Protein AF-A0A9D0KWW0-F1 (afdb_monomer)

Radius of gyration: 15.54 Å; Cα contacts (8 Å, |Δi|>4): 165; chains: 1; bounding box: 34×28×44 Å

Structure (mmCIF, N/CA/C/O backbone):
data_AF-A0A9D0KWW0-F1
#
_entry.id   AF-A0A9D0KWW0-F1
#
loop_
_atom_site.group_PDB
_atom_site.id
_atom_site.type_symbol
_atom_site.label_atom_id
_atom_site.label_alt_id
_atom_site.label_comp_id
_atom_site.label_asym_id
_atom_site.label_entity_id
_atom_site.label_seq_id
_atom_site.pdbx_PDB_ins_code
_atom_site.Cartn_x
_atom_site.Cartn_y
_atom_site.Cartn_z
_atom_site.occupancy
_atom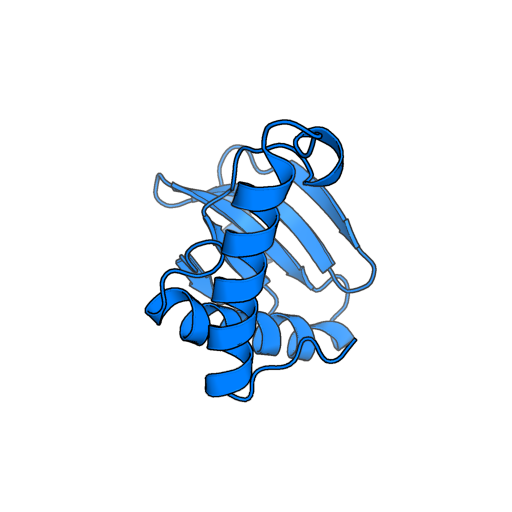_site.B_iso_or_equiv
_atom_site.auth_seq_id
_atom_site.auth_comp_id
_atom_site.auth_asym_id
_atom_site.auth_atom_id
_atom_site.pdbx_PDB_model_num
ATOM 1 N N . MET A 1 1 ? -7.932 -2.192 -17.407 1.00 94.06 1 MET A N 1
ATOM 2 C CA . MET A 1 1 ? -8.896 -1.347 -16.676 1.00 94.06 1 MET A CA 1
ATOM 3 C C . MET A 1 1 ? -8.152 -0.226 -15.988 1.00 94.06 1 MET A C 1
ATOM 5 O O . MET A 1 1 ? -7.162 -0.495 -15.306 1.00 94.06 1 MET A O 1
ATOM 9 N N . ARG A 1 2 ? -8.614 1.005 -16.148 1.00 97.12 2 ARG A N 1
ATOM 10 C CA . ARG A 1 2 ? -8.057 2.197 -15.498 1.00 97.12 2 ARG A CA 1
ATOM 11 C C . ARG A 1 2 ? -8.900 2.604 -14.298 1.00 97.12 2 ARG A C 1
ATOM 13 O O . ARG A 1 2 ? -10.068 2.233 -14.205 1.00 97.12 2 ARG A O 1
ATOM 20 N N . PHE A 1 3 ? -8.318 3.359 -13.371 1.00 97.56 3 PHE A N 1
ATOM 21 C CA . PHE A 1 3 ? -9.020 3.772 -12.154 1.00 97.56 3 PHE A CA 1
ATOM 22 C C . PHE A 1 3 ? -10.301 4.560 -12.458 1.00 97.56 3 PHE A C 1
ATOM 24 O O . PHE A 1 3 ? -11.343 4.296 -11.860 1.00 97.56 3 PHE A O 1
ATOM 31 N N . ASP A 1 4 ? -10.244 5.469 -13.433 1.00 96.56 4 ASP A N 1
ATOM 32 C CA . ASP A 1 4 ? -11.395 6.288 -13.824 1.00 96.56 4 ASP A CA 1
ATOM 33 C C . ASP A 1 4 ? -12.570 5.452 -14.360 1.00 96.56 4 ASP A C 1
ATOM 35 O O . ASP A 1 4 ? -13.719 5.832 -14.168 1.00 96.56 4 ASP A O 1
ATOM 39 N N . GLU A 1 5 ? -12.319 4.271 -14.936 1.00 97.00 5 GLU A N 1
ATOM 40 C CA . GLU A 1 5 ? -13.370 3.382 -15.461 1.00 97.00 5 GLU A CA 1
ATOM 41 C C . GLU A 1 5 ? -14.179 2.684 -14.356 1.00 97.00 5 GLU A C 1
ATOM 43 O O . GLU A 1 5 ? -15.296 2.217 -14.592 1.00 97.00 5 GLU A O 1
ATOM 48 N N . ILE A 1 6 ? -13.615 2.569 -13.151 1.00 96.62 6 ILE A N 1
ATOM 49 C CA . ILE A 1 6 ? -14.276 1.921 -12.009 1.00 96.62 6 ILE A CA 1
ATOM 50 C C . ILE A 1 6 ? -14.708 2.912 -10.933 1.00 96.62 6 ILE A C 1
ATOM 52 O O . ILE A 1 6 ? -15.449 2.532 -10.029 1.00 96.62 6 ILE A O 1
ATOM 56 N N . LYS A 1 7 ? -14.257 4.165 -11.018 1.00 96.00 7 LYS A N 1
ATOM 57 C CA . LYS A 1 7 ? -14.399 5.173 -9.968 1.00 96.00 7 LYS A CA 1
ATOM 58 C C . LYS A 1 7 ? -15.847 5.378 -9.527 1.00 96.00 7 LYS A C 1
ATOM 60 O O . LYS A 1 7 ? -16.110 5.408 -8.329 1.00 96.00 7 LYS A O 1
ATOM 65 N N . ASP A 1 8 ? -16.778 5.423 -10.476 1.00 96.56 8 ASP A N 1
ATOM 66 C CA . ASP A 1 8 ? -18.210 5.625 -10.208 1.00 96.56 8 ASP A CA 1
ATOM 67 C C . ASP A 1 8 ? -18.870 4.431 -9.500 1.00 96.56 8 ASP A C 1
ATOM 69 O O . ASP A 1 8 ? -19.948 4.552 -8.920 1.00 96.56 8 ASP A O 1
ATOM 73 N N . LYS A 1 9 ? -18.219 3.263 -9.513 1.00 97.44 9 LYS A N 1
ATOM 74 C CA . LYS A 1 9 ? -18.669 2.057 -8.806 1.00 97.44 9 LYS A CA 1
ATOM 75 C C . LYS A 1 9 ? -18.148 1.994 -7.368 1.00 97.44 9 LYS A C 1
ATOM 77 O O . LYS A 1 9 ? -18.558 1.106 -6.619 1.00 97.44 9 LYS A O 1
ATOM 82 N N . ILE A 1 10 ? -17.243 2.895 -6.980 1.00 98.19 10 ILE A N 1
ATOM 83 C CA . ILE A 1 10 ? -16.660 2.944 -5.639 1.00 98.19 10 ILE A CA 1
ATOM 84 C C . ILE A 1 10 ? -17.488 3.900 -4.777 1.00 98.19 10 ILE A C 1
ATOM 86 O O . ILE A 1 10 ? -17.532 5.106 -5.019 1.00 98.19 10 ILE A O 1
ATOM 90 N N . LYS A 1 11 ? -18.131 3.368 -3.737 1.00 98.38 11 LYS A N 1
ATOM 91 C CA . LYS A 1 11 ? -18.909 4.173 -2.787 1.00 98.38 11 LYS A CA 1
ATOM 92 C C . LYS A 1 11 ? -17.986 4.882 -1.801 1.00 98.38 11 LYS A C 1
ATOM 94 O O . LYS A 1 11 ? -16.919 4.370 -1.466 1.00 98.38 11 LYS A O 1
ATOM 99 N N . ASP A 1 12 ? -18.416 6.049 -1.327 1.00 97.50 12 ASP A N 1
ATOM 100 C CA . ASP A 1 12 ? -17.712 6.850 -0.314 1.00 97.50 12 ASP A CA 1
ATOM 101 C C . ASP A 1 12 ? -16.244 7.140 -0.652 1.00 97.50 12 ASP A C 1
ATOM 103 O O . ASP A 1 12 ? -15.387 7.218 0.233 1.00 97.50 12 ASP A O 1
ATOM 107 N N . LEU A 1 13 ? -15.951 7.309 -1.945 1.00 98.06 13 LEU A N 1
ATOM 108 C CA . LEU A 1 13 ? -14.598 7.534 -2.424 1.00 98.06 13 LEU A CA 1
ATOM 109 C C . LEU A 1 13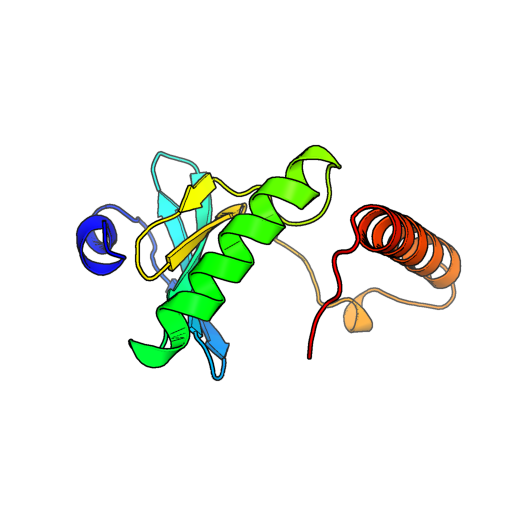 ? -14.035 8.854 -1.878 1.00 98.06 13 LEU A C 1
ATOM 111 O O . LEU A 1 13 ? -14.517 9.942 -2.197 1.00 98.06 13 LEU A O 1
ATOM 115 N N . LYS A 1 14 ? -12.966 8.766 -1.089 1.00 98.06 14 LYS A N 1
ATOM 116 C CA . LYS A 1 14 ? -12.297 9.914 -0.469 1.00 98.06 14 LYS A CA 1
ATOM 117 C C . LYS A 1 14 ? -10.806 9.851 -0.711 1.00 98.06 14 LYS A C 1
ATOM 119 O O . LYS A 1 14 ? -10.184 8.812 -0.531 1.00 98.06 14 LYS A O 1
ATOM 124 N N . LEU A 1 15 ? -10.213 10.979 -1.079 1.00 97.75 15 LEU A N 1
ATOM 125 C CA . LEU A 1 15 ? -8.763 11.095 -1.143 1.00 97.75 15 LEU A CA 1
ATOM 126 C C . LEU A 1 15 ? -8.201 11.178 0.280 1.00 97.75 15 LEU A C 1
ATOM 128 O O . LEU A 1 15 ? -8.532 12.105 1.013 1.00 97.75 15 LEU A O 1
ATOM 132 N N . ILE A 1 16 ? -7.347 10.227 0.652 1.00 96.75 16 ILE A N 1
ATOM 133 C CA . ILE A 1 16 ? -6.776 10.113 2.004 1.00 96.75 16 ILE A CA 1
ATOM 134 C C . ILE A 1 16 ? -5.260 10.332 2.037 1.00 96.75 16 ILE A C 1
ATOM 136 O O . ILE A 1 16 ? -4.692 10.527 3.105 1.00 96.75 16 ILE A O 1
ATOM 140 N N . GLY A 1 17 ? -4.593 10.331 0.880 1.00 95.00 17 GLY A N 1
ATOM 141 C CA . GLY A 1 17 ? -3.158 10.579 0.799 1.00 95.00 17 GLY A CA 1
ATOM 142 C C . GLY A 1 17 ? -2.722 11.080 -0.572 1.00 95.00 17 GLY A C 1
ATOM 143 O O . GLY A 1 17 ? -3.255 10.670 -1.603 1.00 95.00 17 GLY A O 1
ATOM 144 N N . LYS A 1 18 ? -1.723 11.962 -0.592 1.00 95.38 18 LYS A N 1
ATOM 145 C CA . LYS A 1 18 ? -1.048 12.428 -1.808 1.00 95.38 18 LYS A CA 1
ATOM 146 C C . LYS A 1 18 ? 0.454 12.232 -1.625 1.00 95.38 18 LYS A C 1
ATOM 148 O O . LYS A 1 18 ? 1.023 12.760 -0.678 1.00 95.38 18 LYS A O 1
ATOM 153 N N . GLY A 1 19 ? 1.076 11.477 -2.519 1.00 89.19 19 GLY A N 1
ATOM 154 C CA . GLY A 1 19 ? 2.526 11.340 -2.614 1.00 89.19 19 GLY A CA 1
ATOM 155 C C . GLY A 1 19 ? 3.033 11.790 -3.981 1.00 89.19 19 GLY A C 1
ATOM 156 O O . GLY A 1 19 ? 2.249 12.113 -4.871 1.00 89.19 19 GLY A O 1
ATOM 157 N N . TRP A 1 20 ? 4.355 11.765 -4.158 1.00 89.69 20 TRP A N 1
ATOM 158 C CA . TRP A 1 20 ? 5.008 12.122 -5.425 1.00 89.69 20 TRP A CA 1
ATOM 159 C C . TRP A 1 20 ? 4.529 11.248 -6.597 1.00 89.69 20 TRP A C 1
ATOM 161 O O . TRP A 1 20 ? 4.068 11.755 -7.616 1.00 89.69 20 TRP A O 1
ATOM 171 N N . ARG A 1 21 ? 4.567 9.920 -6.410 1.00 92.12 21 ARG A N 1
ATOM 172 C CA . ARG A 1 21 ? 4.273 8.919 -7.455 1.00 92.12 21 ARG A CA 1
ATOM 173 C C . ARG A 1 21 ? 2.796 8.524 -7.557 1.00 92.12 21 ARG A C 1
ATOM 175 O O . ARG A 1 21 ? 2.424 7.767 -8.448 1.00 92.12 21 ARG A O 1
ATOM 182 N N . GLY A 1 2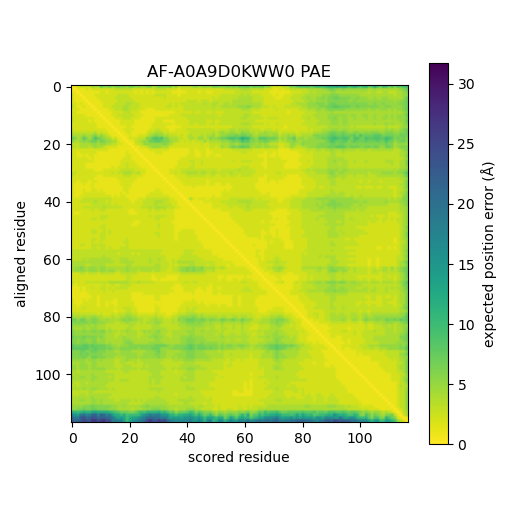2 ? 1.953 8.971 -6.627 1.00 95.31 22 GLY A N 1
ATOM 183 C CA . GLY A 1 22 ? 0.566 8.525 -6.606 1.00 95.31 22 GLY A CA 1
ATOM 184 C C . GLY A 1 22 ? -0.326 9.188 -5.571 1.00 95.31 22 GLY A C 1
ATOM 185 O O . GLY A 1 22 ? 0.129 9.817 -4.615 1.00 95.31 22 GLY A O 1
ATOM 186 N N . ARG A 1 23 ? -1.628 9.016 -5.774 1.00 97.88 23 ARG A N 1
ATOM 187 C CA . ARG A 1 23 ? -2.709 9.433 -4.879 1.00 97.88 23 ARG A CA 1
ATOM 188 C C . ARG A 1 23 ? -3.350 8.191 -4.274 1.00 97.88 23 ARG A C 1
ATOM 190 O O . ARG A 1 23 ? -3.522 7.196 -4.971 1.00 97.88 23 ARG A O 1
ATOM 197 N N . VAL A 1 24 ? -3.692 8.246 -2.992 1.00 97.88 24 VAL A N 1
ATOM 198 C CA . VAL A 1 24 ? -4.367 7.152 -2.289 1.00 97.88 24 VAL A CA 1
ATOM 199 C C . VAL A 1 24 ? -5.785 7.580 -1.959 1.00 97.88 24 VAL A C 1
ATOM 201 O O . VAL A 1 24 ? -5.990 8.557 -1.234 1.00 97.88 24 VAL A O 1
ATOM 204 N N . TYR A 1 25 ? -6.755 6.840 -2.477 1.00 98.19 25 TYR A N 1
ATOM 205 C CA . TYR A 1 25 ? -8.167 6.993 -2.157 1.00 98.19 25 TYR A CA 1
ATOM 206 C C . TYR A 1 25 ? -8.620 5.851 -1.249 1.00 98.19 25 TYR A C 1
ATOM 208 O O . TYR A 1 25 ? -8.102 4.748 -1.358 1.00 98.19 25 TYR A O 1
ATOM 216 N N . ARG A 1 26 ? -9.593 6.092 -0.375 1.00 98.12 26 ARG A N 1
ATOM 217 C CA . ARG A 1 26 ? -10.350 5.055 0.335 1.00 98.12 26 ARG A CA 1
ATOM 218 C C . ARG A 1 26 ? -11.752 4.998 -0.245 1.00 98.12 26 ARG A C 1
ATOM 220 O O . ARG A 1 26 ? -12.293 6.049 -0.579 1.00 98.12 26 ARG A O 1
ATOM 227 N N . GLY A 1 27 ? -12.339 3.815 -0.331 1.00 98.31 27 GLY A N 1
ATOM 228 C CA . GLY A 1 27 ? -13.746 3.663 -0.678 1.00 98.31 27 GLY A CA 1
ATOM 229 C C . GLY A 1 27 ? -14.204 2.215 -0.604 1.00 98.31 27 GLY A C 1
ATOM 230 O O . GLY A 1 27 ? -13.395 1.303 -0.431 1.00 98.31 27 GLY A O 1
ATOM 231 N N . ILE A 1 28 ? -15.510 2.012 -0.753 1.00 98.50 28 ILE A N 1
ATOM 232 C CA . ILE A 1 28 ? -16.132 0.691 -0.718 1.00 98.50 28 ILE A CA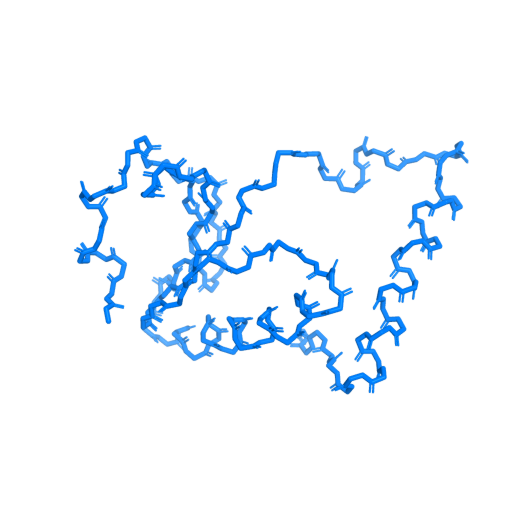 1
ATOM 233 C C . ILE A 1 28 ? -16.365 0.210 -2.147 1.00 98.50 28 ILE A C 1
ATOM 235 O O . ILE A 1 28 ? -17.124 0.820 -2.902 1.00 98.50 28 ILE A O 1
ATOM 239 N N . TYR A 1 29 ? -15.756 -0.914 -2.508 1.00 98.25 29 TYR A N 1
ATOM 240 C CA . TYR A 1 29 ? -15.906 -1.544 -3.819 1.00 98.25 29 TYR A CA 1
ATOM 241 C C . TYR A 1 29 ? -16.195 -3.033 -3.638 1.00 98.25 29 T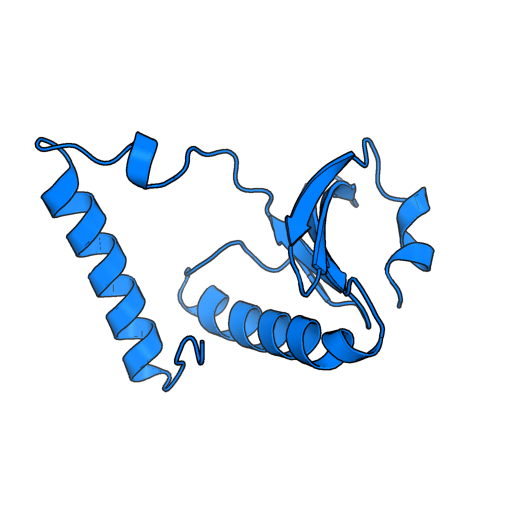YR A C 1
ATOM 243 O O . TYR A 1 29 ? -15.543 -3.700 -2.838 1.00 98.25 29 TYR A O 1
ATOM 251 N N . GLU A 1 30 ? -17.231 -3.535 -4.318 1.00 96.81 30 GLU A N 1
ATOM 252 C CA . GLU A 1 30 ? -17.716 -4.921 -4.172 1.00 96.81 30 GLU A CA 1
ATOM 253 C C . GLU A 1 30 ? -17.936 -5.343 -2.701 1.00 96.81 30 GLU A C 1
ATOM 255 O O . GLU A 1 30 ? -17.678 -6.475 -2.298 1.00 96.81 30 GLU A O 1
ATOM 260 N N . GLY A 1 31 ? -18.403 -4.400 -1.872 1.00 97.12 31 GLY A N 1
ATOM 261 C CA . GLY A 1 31 ? -18.678 -4.625 -0.450 1.00 97.12 31 GLY A CA 1
ATOM 262 C C . GLY A 1 31 ? -17.445 -4.637 0.461 1.00 97.12 31 GLY A C 1
ATOM 263 O O . GLY A 1 31 ? -17.589 -4.926 1.646 1.00 97.12 31 GLY A O 1
ATOM 264 N N . LYS A 1 32 ? -16.249 -4.315 -0.050 1.00 97.81 32 LYS A N 1
ATOM 265 C CA . LYS A 1 32 ? -15.003 -4.258 0.730 1.00 97.81 32 LYS A CA 1
ATOM 266 C C . LYS A 1 32 ? -14.487 -2.831 0.873 1.00 97.81 32 LYS A C 1
ATOM 268 O O . LYS A 1 32 ? -14.506 -2.079 -0.095 1.00 97.81 32 LYS A O 1
ATOM 273 N N . ASP A 1 33 ? -14.002 -2.487 2.065 1.00 97.81 33 ASP A N 1
ATOM 274 C CA . ASP A 1 33 ? -13.322 -1.216 2.338 1.00 97.81 33 ASP A CA 1
ATOM 275 C C . ASP A 1 33 ? -11.857 -1.302 1.889 1.00 97.81 33 ASP A C 1
ATOM 277 O O . ASP A 1 33 ? -11.065 -2.082 2.428 1.00 97.81 33 ASP A O 1
ATOM 281 N N . LEU A 1 34 ? -11.515 -0.539 0.853 1.00 98.44 34 LEU A N 1
ATOM 282 C CA . LEU A 1 34 ? -10.246 -0.643 0.139 1.00 98.44 34 LEU A CA 1
ATOM 283 C C . LEU A 1 34 ? -9.525 0.702 0.070 1.00 98.44 34 LEU A C 1
ATOM 285 O O . LEU A 1 34 ? -10.138 1.769 -0.014 1.00 98.44 34 LEU A O 1
ATOM 289 N N . ALA A 1 35 ? -8.198 0.628 0.024 1.00 98.06 35 ALA A N 1
ATOM 290 C CA . ALA A 1 35 ? -7.320 1.705 -0.397 1.00 98.06 35 ALA A CA 1
ATOM 291 C C . ALA A 1 35 ? -6.936 1.518 -1.872 1.00 98.06 35 ALA A C 1
ATOM 293 O O . ALA A 1 35 ? -6.428 0.468 -2.259 1.00 98.06 35 ALA A O 1
ATOM 294 N N . PHE A 1 36 ? -7.129 2.555 -2.682 1.00 98.31 36 PHE A N 1
ATOM 295 C CA . PHE A 1 36 ? -6.774 2.618 -4.096 1.00 98.31 36 PHE A CA 1
ATOM 296 C C . PHE A 1 36 ? -5.577 3.539 -4.264 1.00 98.31 36 PHE A C 1
ATOM 298 O O . PHE A 1 36 ? -5.702 4.756 -4.114 1.00 98.31 36 PHE A O 1
ATOM 305 N N . LYS A 1 37 ? -4.417 2.973 -4.582 1.00 97.81 37 LYS A N 1
ATOM 306 C CA . LYS A 1 37 ? -3.218 3.743 -4.905 1.00 97.81 37 LYS A CA 1
ATOM 307 C C . LYS A 1 37 ? -3.122 3.893 -6.415 1.00 97.81 37 LYS A C 1
ATOM 309 O O . LYS A 1 37 ? -2.903 2.912 -7.118 1.00 97.81 37 LYS A O 1
ATOM 314 N N . VAL A 1 38 ? -3.298 5.120 -6.883 1.00 98.19 38 VAL A N 1
ATOM 315 C CA . VAL A 1 38 ? -3.410 5.494 -8.296 1.00 98.19 38 VAL A CA 1
ATOM 316 C C . VAL A 1 38 ? -2.189 6.315 -8.690 1.00 98.19 38 VAL A C 1
ATOM 318 O O . VAL A 1 38 ? -1.776 7.196 -7.930 1.00 98.19 38 VAL A O 1
ATOM 321 N N . ALA A 1 39 ? -1.613 6.054 -9.860 1.00 98.06 39 ALA A N 1
ATOM 322 C CA . ALA A 1 39 ? -0.511 6.835 -10.407 1.00 98.06 39 ALA A CA 1
ATOM 323 C C . ALA A 1 39 ? -0.910 8.316 -10.518 1.00 98.06 39 ALA A C 1
ATOM 325 O O . ALA A 1 39 ? -2.012 8.654 -10.952 1.00 98.06 39 ALA A O 1
ATOM 326 N N . SER A 1 40 ? -0.028 9.219 -10.088 1.00 96.00 40 SER A N 1
ATOM 327 C CA . SER A 1 40 ? -0.281 10.666 -10.169 1.00 96.00 40 SER A CA 1
ATOM 328 C C . SER A 1 40 ? -0.113 11.211 -11.589 1.00 96.00 40 SER A C 1
ATOM 330 O O . SER A 1 40 ? -0.728 12.227 -11.911 1.00 96.00 40 SER A O 1
ATOM 332 N N . ASP A 1 41 ? 0.692 10.523 -12.402 1.00 96.31 41 ASP A N 1
ATOM 333 C CA . ASP A 1 41 ? 1.058 10.839 -13.781 1.00 96.31 41 ASP A CA 1
ATOM 334 C C . ASP A 1 41 ? 1.357 9.529 -14.548 1.00 96.31 41 ASP A C 1
ATOM 336 O O . ASP A 1 41 ? 1.808 8.561 -13.915 1.00 96.31 41 ASP A O 1
ATOM 340 N N . PRO A 1 42 ? 1.145 9.460 -15.880 1.00 96.44 42 PRO A N 1
ATOM 341 C CA . PRO A 1 42 ? 1.445 8.272 -16.681 1.00 96.44 42 PRO A CA 1
ATOM 342 C C . PRO A 1 42 ? 2.861 7.713 -16.503 1.00 96.44 42 PRO A C 1
ATOM 344 O O . PRO A 1 42 ? 3.038 6.494 -16.528 1.00 96.44 42 PRO A O 1
ATOM 347 N N . GLN A 1 43 ? 3.864 8.561 -16.253 1.00 97.12 43 GLN A N 1
ATOM 348 C CA . GLN A 1 43 ? 5.247 8.109 -16.060 1.00 97.12 43 GLN A CA 1
ATOM 349 C C . GLN A 1 43 ? 5.431 7.209 -14.824 1.00 97.12 43 GLN A C 1
ATOM 351 O O . GLN A 1 43 ? 6.381 6.433 -14.767 1.00 97.1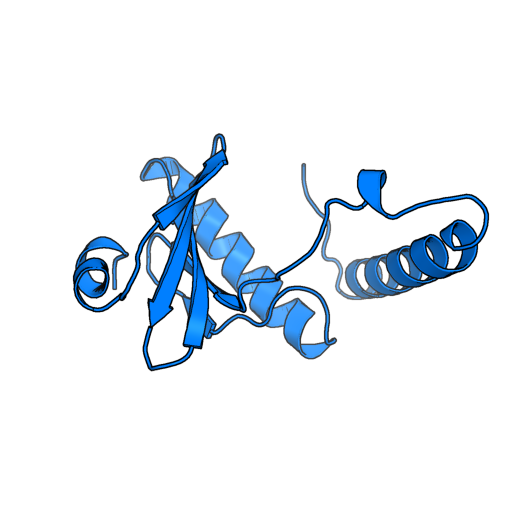2 43 GLN A O 1
ATOM 356 N N . PHE A 1 44 ? 4.527 7.288 -13.838 1.00 97.06 44 PHE A N 1
ATOM 357 C CA . PHE A 1 44 ? 4.594 6.502 -12.600 1.00 97.06 44 PHE A CA 1
ATOM 358 C C . PHE A 1 44 ? 3.788 5.201 -12.651 1.00 97.06 44 PHE A C 1
ATOM 360 O O . PHE A 1 44 ? 3.846 4.408 -11.707 1.00 97.06 44 PHE A O 1
ATOM 367 N N . ILE A 1 45 ? 3.070 4.937 -13.747 1.00 97.56 45 ILE A N 1
ATOM 368 C CA . ILE A 1 45 ? 2.342 3.680 -13.955 1.00 97.56 45 ILE A CA 1
ATOM 369 C C . ILE A 1 45 ? 3.250 2.453 -13.742 1.00 97.56 45 ILE A C 1
ATOM 371 O O . ILE A 1 45 ? 2.863 1.571 -12.969 1.00 97.56 45 ILE A O 1
ATOM 375 N N . PRO A 1 46 ? 4.475 2.381 -14.310 1.00 96.69 46 PRO A N 1
ATOM 376 C CA . PRO A 1 46 ? 5.358 1.236 -14.092 1.00 96.69 46 PRO A CA 1
ATOM 377 C C . PRO A 1 46 ? 5.699 1.008 -12.614 1.00 96.69 46 PRO A C 1
ATOM 379 O O . PRO A 1 46 ? 5.813 -0.141 -12.184 1.00 96.69 46 PRO A O 1
ATOM 382 N N . ASN A 1 47 ? 5.816 2.076 -11.816 1.00 95.31 47 ASN A N 1
ATOM 383 C CA . ASN A 1 47 ? 6.079 1.975 -10.380 1.00 95.31 47 ASN A CA 1
ATOM 384 C C . ASN A 1 47 ? 4.885 1.377 -9.630 1.00 95.31 47 ASN A C 1
ATOM 386 O O . ASN A 1 47 ? 5.075 0.469 -8.823 1.00 95.31 47 ASN A O 1
ATOM 390 N N . ILE A 1 48 ? 3.665 1.836 -9.925 1.00 96.19 48 ILE A N 1
ATOM 391 C CA . ILE A 1 48 ? 2.439 1.286 -9.326 1.00 96.19 48 ILE A CA 1
ATOM 392 C C . ILE A 1 48 ? 2.258 -0.189 -9.708 1.00 96.19 48 ILE A C 1
ATOM 394 O O . ILE A 1 48 ? 1.946 -1.020 -8.854 1.00 96.19 48 ILE A O 1
ATOM 398 N N . GLN A 1 49 ? 2.544 -0.549 -10.962 1.00 96.62 49 GLN A N 1
ATOM 399 C CA . GLN A 1 49 ? 2.517 -1.943 -11.412 1.00 96.62 49 GLN A CA 1
ATOM 400 C C . GLN A 1 49 ? 3.574 -2.807 -10.720 1.00 96.62 49 GLN A C 1
ATOM 402 O O . GLN A 1 49 ? 3.287 -3.940 -10.325 1.00 96.62 49 GLN A O 1
ATOM 407 N N . LYS A 1 50 ? 4.801 -2.292 -10.555 1.00 95.19 50 LYS A N 1
ATOM 408 C CA . LYS A 1 50 ? 5.864 -2.979 -9.806 1.00 95.19 50 LYS A CA 1
ATOM 409 C C . LYS A 1 50 ? 5.428 -3.222 -8.360 1.00 95.19 50 LYS A C 1
ATOM 411 O O . LYS A 1 50 ? 5.578 -4.338 -7.868 1.00 95.19 50 LYS A O 1
ATOM 416 N N . GLU A 1 51 ? 4.826 -2.226 -7.715 1.00 94.56 51 GLU A N 1
ATOM 417 C CA . GLU A 1 51 ? 4.302 -2.342 -6.352 1.00 94.56 51 GLU A CA 1
ATOM 418 C C . GLU A 1 51 ? 3.210 -3.412 -6.244 1.00 94.56 51 GLU A C 1
ATOM 420 O O . GLU A 1 51 ? 3.295 -4.270 -5.370 1.00 94.56 51 GLU A O 1
ATOM 425 N N . GLY A 1 52 ? 2.244 -3.447 -7.168 1.00 96.12 52 GLY A N 1
ATOM 426 C CA . GLY A 1 52 ? 1.215 -4.494 -7.204 1.00 96.12 52 GLY A CA 1
ATOM 427 C C . GLY A 1 52 ? 1.789 -5.904 -7.350 1.00 96.12 52 GLY A C 1
ATOM 428 O O . GLY A 1 52 ? 1.368 -6.827 -6.649 1.00 96.12 52 GLY A O 1
ATOM 429 N N . LYS A 1 53 ? 2.798 -6.075 -8.216 1.00 95.81 53 LYS A N 1
ATOM 430 C CA . LYS A 1 53 ? 3.506 -7.355 -8.393 1.00 95.81 53 LYS A CA 1
ATOM 431 C C . LYS A 1 53 ? 4.213 -7.790 -7.110 1.00 95.81 53 LYS A C 1
ATOM 433 O O . LYS A 1 53 ? 4.070 -8.945 -6.713 1.00 95.81 53 LYS A O 1
ATOM 438 N N . ILE A 1 54 ? 4.932 -6.879 -6.453 1.00 95.44 54 ILE A N 1
ATOM 439 C CA . ILE A 1 54 ? 5.614 -7.152 -5.181 1.00 95.44 54 ILE A CA 1
ATOM 440 C C . ILE A 1 54 ? 4.591 -7.488 -4.094 1.00 95.44 54 ILE A C 1
ATOM 442 O O . ILE A 1 54 ? 4.744 -8.505 -3.418 1.00 95.44 54 ILE A O 1
ATOM 446 N N . LEU A 1 55 ? 3.518 -6.700 -3.967 1.00 95.94 55 LEU A N 1
ATOM 447 C CA . LEU A 1 55 ? 2.477 -6.911 -2.961 1.00 95.94 55 LEU A CA 1
ATOM 448 C C . LEU A 1 55 ? 1.835 -8.297 -3.108 1.00 95.94 55 LEU A C 1
ATOM 450 O O . LEU A 1 55 ? 1.690 -9.023 -2.128 1.00 95.94 55 LEU A O 1
ATOM 454 N N . LYS A 1 56 ? 1.555 -8.718 -4.349 1.00 96.69 56 LYS A N 1
ATOM 455 C CA . LYS A 1 56 ? 1.039 -10.060 -4.659 1.00 96.69 56 LYS A CA 1
ATOM 456 C C . LYS A 1 56 ? 1.972 -11.182 -4.194 1.00 96.69 56 LYS A C 1
ATOM 458 O O . LYS A 1 56 ? 1.484 -12.237 -3.793 1.00 96.69 56 LYS A O 1
ATOM 463 N N . ILE A 1 57 ? 3.290 -10.985 -4.273 1.00 96.38 57 ILE A N 1
ATOM 464 C CA . ILE A 1 57 ? 4.280 -11.964 -3.805 1.00 96.38 57 ILE A CA 1
ATOM 465 C C . ILE A 1 57 ? 4.278 -12.003 -2.276 1.00 96.38 57 ILE A C 1
ATOM 467 O O . ILE A 1 57 ? 4.068 -13.065 -1.699 1.00 96.38 57 ILE A O 1
ATOM 471 N N . VAL A 1 58 ? 4.439 -10.856 -1.613 1.00 95.81 58 VAL A N 1
ATOM 472 C CA . VAL A 1 58 ? 4.592 -10.800 -0.147 1.00 95.81 58 VAL A CA 1
ATOM 473 C C . VAL A 1 58 ? 3.298 -11.126 0.605 1.00 95.81 58 VAL A C 1
ATOM 475 O O . VAL A 1 58 ? 3.347 -11.628 1.725 1.00 95.81 58 VAL A O 1
ATOM 478 N N . ASN A 1 59 ? 2.129 -10.936 -0.014 1.00 96.69 59 ASN A N 1
ATOM 479 C CA . ASN A 1 59 ? 0.858 -11.383 0.555 1.00 96.69 59 ASN A CA 1
ATOM 480 C C . ASN A 1 59 ? 0.777 -12.908 0.717 1.00 96.69 59 ASN A C 1
ATOM 482 O 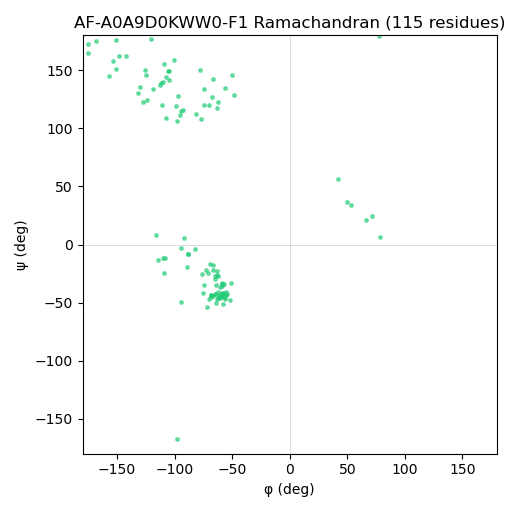O . ASN A 1 59 ? 0.069 -13.366 1.612 1.00 96.69 59 ASN A O 1
ATOM 486 N N . ARG A 1 60 ? 1.505 -13.697 -0.091 1.00 96.75 60 ARG A N 1
ATOM 487 C CA . ARG A 1 60 ? 1.589 -15.163 0.086 1.00 96.75 60 ARG A CA 1
ATOM 488 C C . ARG A 1 60 ? 2.272 -15.542 1.399 1.00 96.75 60 ARG A C 1
ATOM 490 O O . ARG A 1 60 ? 1.946 -16.569 1.975 1.00 96.75 60 ARG A O 1
ATOM 497 N N . GLU A 1 61 ? 3.138 -14.663 1.893 1.00 96.62 61 GLU A N 1
ATOM 498 C CA . GLU A 1 61 ? 3.813 -14.782 3.186 1.00 96.62 61 GLU A CA 1
ATOM 499 C C . GLU A 1 61 ? 3.035 -14.095 4.326 1.00 96.62 61 GLU A C 1
ATOM 501 O O . GLU A 1 61 ? 3.529 -13.987 5.448 1.00 96.62 61 GLU A O 1
ATOM 506 N N . GLY A 1 62 ? 1.827 -13.582 4.056 1.00 95.12 62 GLY A N 1
ATOM 507 C CA . GLY A 1 62 ? 1.015 -12.862 5.041 1.00 95.12 62 GLY A CA 1
ATOM 508 C C . GLY A 1 62 ? 1.550 -11.473 5.408 1.00 95.12 62 GLY A C 1
ATOM 509 O O . GLY A 1 62 ? 1.273 -10.981 6.502 1.00 95.12 62 GLY A O 1
ATOM 510 N N . ILE A 1 63 ? 2.329 -10.841 4.522 1.00 94.38 63 ILE A N 1
ATOM 511 C CA . ILE A 1 63 ? 2.933 -9.518 4.736 1.00 94.38 63 ILE A CA 1
ATOM 512 C C . ILE A 1 63 ? 2.192 -8.451 3.918 1.00 94.38 63 ILE A C 1
ATOM 514 O O . ILE A 1 63 ? 1.820 -8.679 2.765 1.00 94.38 63 ILE A O 1
ATOM 518 N N . GLY A 1 64 ? 2.029 -7.261 4.509 1.00 90.75 64 GLY A N 1
ATOM 519 C CA . GLY A 1 64 ? 1.387 -6.102 3.880 1.00 90.75 64 GLY A CA 1
ATOM 520 C C . GLY A 1 64 ? -0.145 -6.177 3.846 1.00 90.75 64 GLY A C 1
ATOM 521 O O . GLY A 1 64 ? -0.751 -7.137 4.318 1.00 90.75 64 GLY A O 1
ATOM 522 N N . GLY A 1 65 ? -0.781 -5.139 3.296 1.00 92.25 65 GLY A N 1
ATOM 523 C CA . GLY A 1 65 ? -2.222 -5.157 3.026 1.00 92.25 65 GLY A CA 1
ATOM 524 C C . GLY A 1 65 ? -2.551 -6.178 1.938 1.00 92.25 65 GLY A C 1
ATOM 525 O O . GLY A 1 65 ? -1.776 -6.332 0.992 1.00 92.25 65 GLY A O 1
ATOM 526 N N . ARG A 1 66 ? -3.677 -6.891 2.059 1.00 96.56 66 ARG A N 1
ATOM 527 C CA . ARG A 1 66 ? -4.067 -7.893 1.058 1.00 96.56 66 ARG A CA 1
ATOM 528 C C . ARG A 1 66 ? -4.483 -7.196 -0.231 1.00 96.56 66 ARG A C 1
ATOM 530 O O . ARG A 1 66 ? -5.428 -6.412 -0.236 1.00 96.56 66 ARG A O 1
ATOM 537 N N . LEU A 1 67 ? -3.775 -7.493 -1.313 1.00 98.00 67 LEU A N 1
ATOM 538 C CA . LEU A 1 67 ? -4.090 -7.040 -2.655 1.00 98.00 67 LEU A CA 1
ATOM 539 C C . LEU A 1 67 ? -5.451 -7.605 -3.060 1.00 98.00 67 LEU A C 1
ATOM 541 O O . LEU A 1 67 ? -5.659 -8.819 -3.066 1.00 98.00 67 LEU A O 1
ATOM 545 N N . PHE A 1 68 ? -6.364 -6.709 -3.407 1.00 98.00 68 PHE A N 1
ATOM 546 C CA . PHE A 1 68 ? -7.690 -7.058 -3.885 1.00 98.00 68 PHE A CA 1
ATOM 547 C C . PHE A 1 68 ? -7.721 -7.097 -5.413 1.00 98.00 68 PHE A C 1
ATOM 549 O O . PHE A 1 68 ? -8.160 -8.089 -5.991 1.00 98.00 68 PHE A O 1
ATOM 556 N N . LEU A 1 69 ? -7.212 -6.051 -6.074 1.00 96.62 69 LEU A N 1
ATOM 557 C CA . LEU A 1 69 ? -7.167 -5.993 -7.535 1.00 96.62 69 LEU A CA 1
ATOM 558 C C . LEU A 1 69 ? -6.025 -5.100 -8.042 1.00 96.62 69 LEU A C 1
ATOM 560 O O . LEU A 1 69 ? -5.535 -4.215 -7.338 1.00 96.62 69 LEU A O 1
ATOM 564 N N . THR A 1 70 ? -5.615 -5.320 -9.289 1.00 97.69 70 THR A N 1
ATOM 565 C CA . THR A 1 70 ? -4.641 -4.485 -10.006 1.00 97.69 70 THR A CA 1
ATOM 566 C C . THR A 1 70 ? -5.272 -4.005 -11.308 1.00 97.69 70 THR A C 1
ATOM 568 O O . THR A 1 70 ? -5.743 -4.823 -12.097 1.00 97.69 70 THR A O 1
ATOM 571 N N . GLY A 1 71 ? -5.300 -2.690 -11.512 1.00 97.38 71 GLY A N 1
ATOM 572 C CA . GLY A 1 71 ? -5.627 -2.066 -12.793 1.00 97.38 71 GLY A CA 1
ATOM 573 C C . GLY A 1 71 ? -4.363 -1.673 -13.547 1.00 97.38 71 GLY A C 1
ATOM 574 O O . GLY A 1 71 ? -3.272 -2.071 -13.167 1.00 97.38 71 GLY A O 1
ATOM 575 N N . GLU A 1 72 ? -4.493 -0.878 -14.603 1.00 97.88 72 GLU A N 1
ATOM 576 C CA . GLU A 1 72 ? -3.366 -0.380 -15.405 1.00 97.88 72 GLU A CA 1
ATOM 577 C C . GLU A 1 72 ? -2.604 0.739 -14.699 1.00 97.88 72 GLU A C 1
ATOM 579 O O . GLU A 1 72 ? -1.378 0.734 -14.686 1.00 97.88 72 GLU A O 1
ATOM 584 N N . ASP A 1 73 ? -3.307 1.671 -14.062 1.00 98.19 73 ASP A N 1
ATOM 585 C CA . ASP A 1 73 ? -2.728 2.836 -13.386 1.00 98.19 73 ASP A CA 1
ATOM 586 C C . ASP A 1 73 ? -2.967 2.841 -11.873 1.00 98.19 73 ASP A C 1
ATOM 588 O O . ASP A 1 73 ? -2.635 3.815 -11.197 1.00 98.19 73 ASP A O 1
ATOM 592 N N . PHE A 1 74 ? -3.501 1.752 -11.314 1.00 98.44 74 PHE A N 1
ATOM 593 C CA . PHE A 1 74 ? -3.758 1.646 -9.883 1.00 98.44 74 PHE A CA 1
ATOM 594 C C . PHE A 1 74 ? -3.634 0.225 -9.335 1.00 98.44 74 PHE A C 1
ATOM 596 O O . PHE A 1 74 ? -3.732 -0.770 -10.055 1.00 98.44 74 PHE A O 1
ATOM 603 N N . ILE A 1 75 ? -3.492 0.144 -8.016 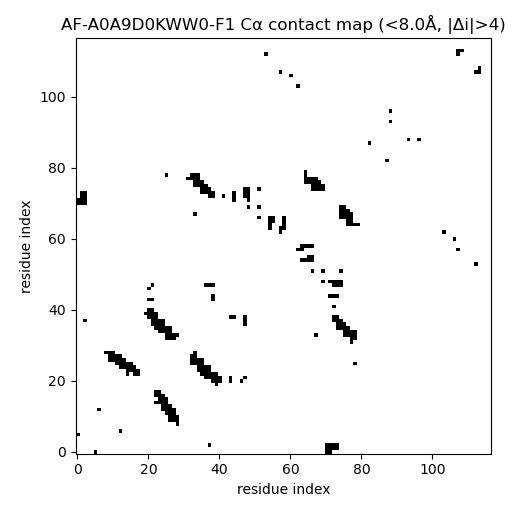1.00 98.31 75 ILE A N 1
ATOM 604 C CA . ILE A 1 75 ? -3.693 -1.073 -7.226 1.00 98.31 75 ILE A CA 1
ATOM 605 C C . ILE A 1 75 ? -4.724 -0.800 -6.133 1.00 98.31 75 ILE A C 1
ATOM 607 O O . ILE A 1 75 ? -4.769 0.308 -5.594 1.00 98.31 75 ILE A O 1
ATOM 611 N N . ALA A 1 76 ? -5.534 -1.802 -5.797 1.00 98.31 76 ALA A N 1
ATOM 612 C CA . ALA A 1 76 ? -6.441 -1.757 -4.657 1.00 98.31 76 ALA A CA 1
ATOM 613 C C . ALA A 1 76 ? -6.092 -2.859 -3.659 1.00 98.31 76 ALA A C 1
ATOM 615 O O . ALA A 1 76 ? -5.892 -4.014 -4.043 1.00 98.31 76 ALA A O 1
ATOM 616 N N . TYR A 1 77 ? -6.037 -2.512 -2.382 1.00 98.00 77 TYR A N 1
ATOM 617 C CA . TYR A 1 77 ? -5.741 -3.427 -1.283 1.00 98.00 77 TYR A CA 1
ATOM 618 C C . TYR A 1 77 ? -6.597 -3.083 -0.066 1.00 98.00 77 TYR A C 1
ATOM 620 O O . TYR A 1 77 ? -7.156 -1.989 0.000 1.00 98.00 77 TYR A O 1
ATOM 628 N N . ASP A 1 78 ? -6.717 -4.017 0.878 1.00 97.44 78 ASP A N 1
ATOM 629 C CA . ASP A 1 78 ? -7.470 -3.807 2.119 1.00 97.44 78 ASP A CA 1
ATOM 630 C C . ASP A 1 78 ? -7.081 -2.473 2.774 1.00 97.44 78 ASP A C 1
ATOM 632 O O . ASP A 1 78 ? -5.893 -2.197 2.988 1.00 97.44 78 ASP A O 1
ATOM 636 N N . PHE A 1 79 ? -8.074 -1.641 3.102 1.00 96.81 79 PHE A N 1
ATOM 637 C CA . PHE A 1 79 ? -7.810 -0.446 3.892 1.00 96.81 79 PHE A CA 1
ATOM 638 C C . PHE A 1 79 ? -7.391 -0.860 5.309 1.00 96.81 79 PHE A C 1
ATOM 640 O O . PHE A 1 79 ? -8.074 -1.634 5.977 1.00 96.81 79 PHE A O 1
ATOM 647 N N . ILE A 1 80 ? -6.247 -0.350 5.767 1.00 94.00 80 ILE A N 1
ATOM 648 C CA . ILE A 1 80 ? -5.729 -0.630 7.107 1.00 94.00 80 ILE A CA 1
ATOM 649 C C . ILE A 1 80 ? -6.117 0.533 8.010 1.00 94.00 80 ILE A C 1
ATOM 651 O O . ILE A 1 80 ? -5.528 1.612 7.938 1.00 94.00 80 ILE A O 1
ATOM 655 N N . GLU A 1 81 ? -7.089 0.299 8.883 1.00 92.25 81 GLU A N 1
ATOM 656 C CA . GLU A 1 81 ? -7.403 1.229 9.959 1.00 92.25 81 GLU A CA 1
ATOM 657 C C . GLU A 1 81 ? -6.361 1.084 11.073 1.00 92.25 81 GLU A C 1
ATOM 659 O O . GLU A 1 81 ? -6.287 0.073 11.772 1.00 92.25 81 GLU A O 1
ATOM 664 N N . GLY A 1 82 ? -5.496 2.085 11.204 1.00 91.62 82 GLY A N 1
ATOM 665 C CA . GLY A 1 82 ? -4.402 2.056 12.161 1.00 91.62 82 GLY A CA 1
ATOM 666 C C . GLY A 1 82 ? -3.737 3.412 12.331 1.00 91.62 82 GLY A C 1
ATOM 667 O O . GLY A 1 82 ? -4.057 4.379 11.641 1.00 91.62 82 GLY A O 1
ATOM 668 N N . LYS A 1 83 ? -2.797 3.466 13.273 1.00 94.00 83 LYS A N 1
ATOM 669 C CA . LYS A 1 83 ? -1.970 4.644 13.538 1.00 94.00 83 LYS A CA 1
ATOM 670 C C . LYS A 1 83 ? -0.555 4.441 12.985 1.00 94.00 83 LYS A C 1
ATOM 672 O O . LYS A 1 83 ? -0.076 3.302 12.975 1.00 94.00 83 LYS A O 1
ATOM 677 N N . PRO A 1 84 ? 0.129 5.515 12.558 1.00 92.94 84 PRO A N 1
ATOM 678 C CA . PRO A 1 84 ? 1.544 5.477 12.212 1.00 92.94 84 PRO A CA 1
ATOM 679 C C . PRO A 1 84 ? 2.411 4.824 13.298 1.00 92.94 84 PRO A C 1
ATOM 681 O O . PRO A 1 84 ? 2.152 4.959 14.493 1.00 92.94 84 PRO A O 1
ATOM 684 N N . LEU A 1 85 ? 3.473 4.121 12.885 1.00 94.06 85 LEU A N 1
ATOM 685 C CA . LEU A 1 85 ? 4.346 3.373 13.799 1.00 94.06 85 LEU A CA 1
ATOM 686 C C . LEU A 1 85 ? 4.920 4.252 14.925 1.00 94.06 85 LEU A C 1
ATOM 688 O O . LEU A 1 85 ? 4.965 3.820 16.075 1.00 94.06 85 LEU A O 1
ATOM 692 N N . ASN A 1 86 ? 5.323 5.481 14.601 1.00 94.81 86 ASN A N 1
ATOM 693 C CA . ASN A 1 86 ? 5.878 6.459 15.541 1.00 94.81 86 ASN A CA 1
ATOM 694 C C . ASN A 1 86 ? 4.863 6.953 16.585 1.00 94.81 86 ASN A C 1
ATOM 696 O O . ASN A 1 86 ? 5.277 7.487 17.606 1.00 94.81 86 ASN A O 1
ATOM 700 N N . GLU A 1 87 ? 3.561 6.767 16.358 1.00 96.38 87 GLU A N 1
ATOM 701 C CA . GLU A 1 87 ? 2.517 7.103 17.333 1.00 96.38 87 GLU A CA 1
ATOM 702 C C . GLU A 1 87 ? 2.191 5.945 18.284 1.00 96.38 87 GLU A C 1
ATOM 704 O O . GLU A 1 87 ? 1.596 6.158 19.339 1.00 96.38 87 GLU A O 1
ATOM 709 N N . VAL A 1 88 ? 2.536 4.706 17.915 1.00 95.69 88 VAL A N 1
ATOM 710 C CA . VAL A 1 88 ? 2.164 3.505 18.689 1.00 95.69 88 VAL A CA 1
ATOM 711 C C . VAL A 1 88 ? 3.339 2.851 19.402 1.00 95.69 88 VAL A C 1
ATOM 713 O O . VAL A 1 88 ? 3.133 2.144 20.393 1.00 95.69 88 VAL A O 1
ATOM 716 N N . ILE A 1 89 ? 4.560 3.046 18.906 1.00 96.88 89 ILE A N 1
ATOM 717 C CA . ILE A 1 89 ? 5.760 2.470 19.505 1.00 96.88 89 ILE A CA 1
ATOM 718 C C . ILE A 1 89 ? 6.134 3.209 20.797 1.00 96.88 89 ILE A C 1
ATOM 720 O O . ILE A 1 89 ? 6.131 4.434 20.857 1.00 96.88 89 ILE A O 1
ATOM 724 N N . ASN A 1 90 ? 6.449 2.457 21.848 1.00 97.06 90 ASN A N 1
ATOM 725 C CA . ASN A 1 90 ? 6.909 2.967 23.139 1.00 97.06 90 ASN A CA 1
ATOM 726 C C . ASN A 1 90 ? 7.819 1.940 23.832 1.00 97.06 90 ASN A C 1
ATOM 728 O O . ASN A 1 90 ? 7.991 0.819 23.353 1.00 97.06 90 ASN A O 1
ATOM 732 N N . GLU A 1 91 ? 8.382 2.295 24.985 1.00 96.69 91 GLU A N 1
ATOM 733 C CA . GLU A 1 91 ? 9.321 1.438 25.725 1.00 96.69 91 GLU A CA 1
ATOM 734 C C . GLU A 1 91 ? 8.745 0.060 26.089 1.00 96.69 91 GLU A C 1
ATOM 736 O O . GLU A 1 91 ? 9.459 -0.941 26.063 1.00 96.69 91 GLU A O 1
ATOM 741 N N . LYS A 1 92 ? 7.437 -0.026 26.367 1.00 97.50 92 LYS A N 1
ATOM 742 C CA . LYS A 1 92 ? 6.787 -1.276 26.791 1.00 97.50 92 LYS A CA 1
ATOM 743 C C . LYS A 1 92 ? 6.596 -2.255 25.635 1.00 97.50 92 LYS A C 1
ATOM 745 O O . LYS A 1 92 ? 6.661 -3.465 25.839 1.00 97.50 92 LYS A O 1
ATOM 750 N N . ASN A 1 93 ? 6.334 -1.757 24.425 1.00 97.56 93 ASN A N 1
ATOM 751 C CA . ASN A 1 93 ? 6.007 -2.593 23.263 1.00 97.56 93 ASN A CA 1
ATOM 752 C C . ASN A 1 93 ? 7.101 -2.624 22.180 1.00 97.56 93 ASN A C 1
ATOM 754 O O 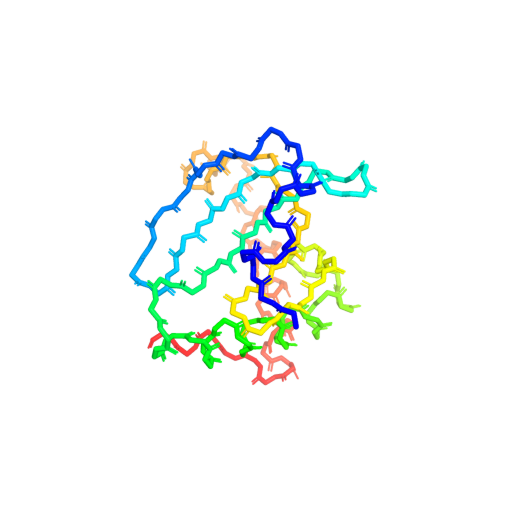. ASN A 1 93 ? 7.051 -3.485 21.297 1.00 97.56 93 ASN A O 1
ATOM 758 N N . GLY A 1 94 ? 8.105 -1.745 22.259 1.00 97.38 94 GLY A N 1
ATOM 759 C CA . GLY A 1 94 ? 9.100 -1.527 21.211 1.00 97.38 94 GLY A CA 1
ATOM 760 C C . GLY A 1 94 ? 9.841 -2.798 20.826 1.00 97.38 94 GLY A C 1
ATOM 761 O O . GLY A 1 94 ? 9.887 -3.146 19.648 1.00 97.38 94 GLY A O 1
ATOM 762 N N . LYS A 1 95 ? 10.313 -3.574 21.812 1.00 97.62 95 LYS A N 1
ATOM 763 C CA . LYS A 1 95 ? 10.984 -4.862 21.562 1.00 97.62 95 LYS A CA 1
ATOM 764 C C . LYS A 1 95 ? 10.114 -5.814 20.740 1.00 97.62 95 LYS A C 1
ATOM 766 O O . LYS A 1 95 ? 10.609 -6.452 19.810 1.00 97.62 95 LYS A O 1
ATOM 771 N N . VAL A 1 96 ? 8.823 -5.910 21.061 1.00 97.88 96 VAL A N 1
ATOM 772 C CA . VAL A 1 96 ? 7.886 -6.815 20.381 1.00 97.88 96 VAL A CA 1
ATOM 773 C C . VAL A 1 96 ? 7.602 -6.330 18.961 1.00 97.88 96 VAL A C 1
ATOM 775 O O . VAL A 1 96 ? 7.661 -7.130 18.027 1.00 97.88 96 VAL A O 1
ATOM 778 N N . ILE A 1 97 ? 7.324 -5.037 18.785 1.00 97.19 97 ILE A N 1
ATOM 779 C CA . ILE A 1 97 ? 7.016 -4.449 17.475 1.00 97.19 97 ILE A CA 1
ATOM 780 C C . ILE A 1 97 ? 8.228 -4.542 16.545 1.00 97.19 97 ILE A C 1
ATOM 782 O O . ILE A 1 97 ? 8.107 -5.078 15.445 1.00 97.19 97 ILE A O 1
ATOM 786 N N . ILE A 1 98 ? 9.409 -4.118 17.003 1.00 96.75 98 ILE A N 1
ATOM 787 C CA . ILE A 1 98 ? 10.650 -4.177 16.218 1.00 96.75 98 ILE A CA 1
ATOM 788 C C . ILE A 1 98 ? 10.978 -5.625 15.844 1.00 96.75 98 ILE A C 1
ATOM 790 O O . ILE A 1 98 ? 11.270 -5.906 14.686 1.00 96.75 98 ILE A O 1
ATOM 794 N N . SER A 1 99 ? 10.847 -6.576 16.777 1.00 97.88 99 SER A N 1
ATOM 795 C CA . SER A 1 99 ? 11.079 -7.996 16.470 1.00 97.88 99 SER A CA 1
ATOM 796 C C . SER A 1 99 ? 10.134 -8.524 15.386 1.00 97.88 99 SER A C 1
ATOM 798 O O . SER A 1 99 ? 10.541 -9.346 14.567 1.00 97.88 99 SER A O 1
ATOM 800 N N . LYS A 1 100 ? 8.872 -8.072 15.353 1.00 96.50 100 LYS A N 1
ATOM 801 C CA . LYS A 1 100 ? 7.924 -8.432 14.287 1.00 96.50 100 LYS A CA 1
ATOM 802 C C . LYS A 1 100 ? 8.329 -7.818 12.945 1.00 96.50 100 LYS A C 1
ATOM 804 O O . LYS A 1 100 ? 8.313 -8.530 11.945 1.00 96.50 100 LYS A O 1
ATOM 809 N N . LEU A 1 101 ? 8.741 -6.550 12.930 1.00 95.62 101 LEU A N 1
ATOM 810 C CA . LEU A 1 101 ? 9.214 -5.871 11.719 1.00 95.62 101 LEU A CA 1
ATOM 811 C C . LEU A 1 101 ? 10.464 -6.550 11.143 1.00 95.62 101 LEU A C 1
ATOM 813 O O . LEU A 1 101 ? 10.497 -6.853 9.955 1.00 95.62 101 LEU A O 1
ATOM 817 N N . LEU A 1 102 ? 11.445 -6.886 11.985 1.00 96.56 102 LEU A N 1
ATOM 818 C CA . LEU A 1 102 ? 12.664 -7.585 11.561 1.00 96.56 102 LEU A CA 1
ATOM 819 C C . LEU A 1 102 ? 12.380 -8.990 11.015 1.00 96.56 102 LEU A C 1
ATOM 821 O O . LEU A 1 102 ? 13.033 -9.432 10.073 1.00 96.56 102 LEU A O 1
ATOM 825 N N . LYS A 1 103 ? 11.384 -9.699 11.564 1.00 96.94 103 LYS A N 1
ATOM 826 C CA . LYS A 1 103 ? 10.943 -10.988 11.008 1.00 96.94 103 LYS A CA 1
ATOM 827 C C . LYS A 1 103 ? 10.365 -10.829 9.602 1.00 96.94 103 LYS A C 1
ATOM 829 O O . LYS A 1 103 ? 10.688 -11.643 8.745 1.00 96.94 103 LYS A O 1
ATOM 834 N N . GLN A 1 104 ? 9.557 -9.795 9.361 1.00 96.06 104 GLN A N 1
ATOM 835 C CA . GLN A 1 104 ? 9.031 -9.507 8.023 1.00 96.06 104 GLN A CA 1
ATOM 836 C C . GLN A 1 104 ? 10.151 -9.093 7.061 1.00 96.06 104 GLN A C 1
ATOM 838 O O . GLN A 1 104 ? 10.218 -9.628 5.960 1.00 96.06 104 GLN A O 1
ATOM 843 N N . ALA A 1 105 ? 11.076 -8.231 7.494 1.00 95.19 105 ALA A N 1
ATOM 844 C CA . ALA A 1 105 ? 12.243 -7.843 6.700 1.00 95.19 105 ALA A CA 1
ATOM 845 C C . ALA A 1 105 ? 13.072 -9.064 6.271 1.00 95.19 105 ALA A C 1
ATOM 847 O O . ALA A 1 105 ? 13.345 -9.236 5.090 1.00 95.19 105 ALA A O 1
ATOM 848 N N . ARG A 1 106 ? 13.336 -10.001 7.192 1.00 96.31 106 ARG A N 1
ATOM 849 C CA . ARG A 1 106 ? 14.040 -11.250 6.869 1.00 96.31 106 ARG A CA 1
ATOM 850 C C . ARG A 1 106 ? 13.325 -12.094 5.807 1.00 96.31 106 ARG A C 1
ATOM 852 O O . ARG A 1 106 ? 13.984 -12.819 5.065 1.00 96.31 106 ARG A O 1
ATOM 859 N N . VAL A 1 107 ? 11.992 -12.077 5.765 1.00 96.38 107 VAL A N 1
ATOM 860 C CA . VAL A 1 107 ? 11.233 -12.769 4.709 1.00 96.38 107 VAL A CA 1
ATOM 861 C C . VAL A 1 107 ? 11.456 -12.078 3.365 1.00 96.38 107 VAL A C 1
ATOM 863 O O . VAL A 1 107 ? 11.731 -12.763 2.385 1.00 96.38 107 VAL A O 1
ATOM 866 N N . LEU A 1 108 ? 11.422 -10.744 3.326 1.00 95.31 108 LEU A N 1
ATOM 867 C CA . LEU A 1 108 ? 11.723 -9.973 2.115 1.00 95.31 108 LEU A CA 1
ATOM 868 C C . LEU A 1 108 ? 13.146 -10.245 1.608 1.00 95.31 108 LEU A C 1
ATOM 870 O O . LEU A 1 108 ? 13.313 -10.533 0.423 1.00 95.31 108 LEU A O 1
ATOM 874 N N . ASP A 1 109 ? 14.135 -10.276 2.507 1.00 95.44 109 ASP A N 1
ATOM 875 C CA . ASP A 1 109 ? 15.531 -10.587 2.172 1.00 95.44 109 ASP A CA 1
ATOM 876 C C . ASP A 1 109 ? 15.659 -11.965 1.510 1.00 95.44 109 ASP A C 1
ATOM 878 O O . ASP A 1 109 ? 16.316 -12.117 0.482 1.00 95.44 109 ASP A O 1
ATOM 882 N N . LYS A 1 110 ? 14.983 -12.982 2.061 1.00 96.19 110 LYS A N 1
ATOM 883 C CA . LYS A 1 110 ? 14.968 -14.341 1.492 1.00 96.19 110 LYS A CA 1
ATOM 884 C C . LYS A 1 110 ? 14.302 -14.410 0.119 1.00 96.19 110 LYS A C 1
ATOM 886 O O . LYS A 1 110 ? 14.660 -15.274 -0.675 1.00 96.19 110 LYS A O 1
ATOM 891 N N . LEU A 1 111 ? 13.333 -13.536 -0.143 1.00 95.12 111 LEU A N 1
ATOM 892 C CA . LEU A 1 111 ? 12.667 -13.417 -1.441 1.00 95.12 111 LEU A CA 1
ATOM 893 C C . LEU A 1 111 ? 13.473 -12.574 -2.442 1.00 95.12 111 LEU A C 1
ATOM 895 O O . LEU A 1 111 ? 13.049 -12.440 -3.589 1.00 95.12 111 LEU A O 1
ATOM 899 N N . GLY A 1 112 ? 14.604 -11.989 -2.027 1.00 94.69 112 GLY A N 1
ATOM 900 C CA . GLY A 1 112 ? 15.385 -11.064 -2.849 1.00 94.69 112 GLY A CA 1
ATOM 901 C C . GLY A 1 112 ? 14.654 -9.750 -3.137 1.00 94.69 112 GLY A C 1
ATOM 902 O O . GLY A 1 112 ? 14.964 -9.077 -4.116 1.00 94.69 112 GLY A O 1
ATOM 903 N N . ILE A 1 113 ? 13.659 -9.392 -2.319 1.00 92.88 113 ILE A N 1
ATOM 904 C CA . ILE A 1 113 ? 12.867 -8.172 -2.481 1.00 92.88 113 ILE A CA 1
ATOM 905 C C . ILE A 1 113 ? 13.490 -7.083 -1.617 1.00 92.88 113 ILE A C 1
ATOM 907 O O . ILE A 1 113 ? 13.460 -7.160 -0.391 1.00 92.88 113 ILE A O 1
ATOM 911 N N . ASN A 1 114 ? 14.000 -6.037 -2.262 1.00 86.38 114 ASN A N 1
ATOM 912 C CA . ASN A 1 114 ? 14.474 -4.833 -1.593 1.00 86.38 114 ASN A CA 1
ATOM 913 C C . ASN A 1 114 ? 13.514 -3.664 -1.869 1.00 86.38 114 ASN A C 1
ATOM 915 O O . ASN A 1 114 ? 12.786 -3.654 -2.862 1.00 86.38 114 ASN A O 1
ATOM 919 N N . LYS A 1 115 ? 13.508 -2.677 -0.972 1.00 71.00 115 LYS A N 1
ATOM 920 C CA . LYS A 1 115 ? 12.683 -1.471 -1.062 1.00 71.00 115 LYS A CA 1
ATOM 921 C C . LYS A 1 115 ? 13.080 -0.568 -2.238 1.00 71.00 115 LYS A C 1
ATOM 923 O O . LYS A 1 115 ? 12.222 0.180 -2.689 1.00 71.00 115 LYS A O 1
ATOM 928 N N . GLU A 1 116 ? 14.321 -0.689 -2.732 1.00 64.44 116 GLU A N 1
ATOM 929 C CA . GLU A 1 116 ? 14.872 0.096 -3.855 1.00 64.44 116 GLU A CA 1
ATOM 930 C C . GLU A 1 116 ? 14.470 1.585 -3.773 1.00 64.44 116 GLU A C 1
ATOM 932 O O . GLU A 1 116 ? 13.805 2.103 -4.673 1.00 64.44 116 GLU A O 1
ATOM 937 N N . GLU A 1 117 ? 14.788 2.243 -2.647 1.00 52.81 117 GLU A N 1
ATOM 938 C CA . GLU A 1 117 ? 14.475 3.671 -2.446 1.00 52.81 117 GLU A CA 1
ATOM 939 C C . GLU A 1 117 ? 15.253 4.599 -3.382 1.00 52.81 117 GLU A C 1
ATOM 941 O O . GLU A 1 117 ? 16.482 4.406 -3.522 1.00 52.81 117 GLU A O 1
#

Foldseek 3Di:
DACVVCVVQWAPWDFDDDDPQWTWIWTAHPNATKIKTFGPDPVSLVVQVVVLVVLVVLVVVVDDFAWDDDDRGITIGHDDPDDDPVVPDDPVCPVVVVVVVVVSVVVCVVVVHDPPD

pLDDT: mean 95.41, std 5.8, range [52.81, 98.5]

Solvent-accessible surface area (backbone atoms only — not comparable to full-atom values): 6699 Å² total; per-residue (Å²): 100,48,58,80,80,49,48,90,68,33,42,81,68,38,83,76,45,79,56,90,60,24,36,29,31,36,26,34,44,98,89,38,64,26,30,36,44,28,38,64,47,81,88,28,19,66,57,42,49,51,49,45,55,51,40,59,56,40,38,77,75,72,40,78,58,52,69,73,51,74,46,61,37,23,30,32,21,47,52,78,92,77,76,62,65,86,79,70,59,43,90,90,48,35,68,60,53,51,52,52,51,52,53,52,48,54,52,33,57,75,69,71,55,75,86,82,127

Secondary structure (DSSP, 8-state):
--HHHHGGGSEEEEEEEE-SSEEEEEEEETTEEEEEEEESSGGGHHHHHHHHHHHHHHGGGT-SSPEEEE-SSEEEEE------HHHH--TTTHHHHHHHHHHHHHHHHHTT-----

Sequence (117 aa):
MRFDEIKDKIKDLKLIGKGWRGRVYRGIYEGKDLAFKVASDPQFIPNIQKEGKILKIVNREGIGGRLFLTGEDFIAYDFIEGKPLNEVINEKNGKVIISKLLKQARVLDKLGINKEE

Mean predicted aligned error: 3.2 Å

Nearest PDB structures (foldseek):
  7vnx-assembly1_A  TM=7.665E-01  e=1.586E-04  Thermococcus kodakarensis
  5gz9-assembly1_A  TM=7.102E-01  e=4.636E-03  Mus musculus
  4bgg-assembly4_D  TM=6.506E-01  e=3.429E-03  Homo sapiens
  3d7t-assembly2_A  TM=6.735E-01  e=5.554E-03  Homo sapiens
  4zjj-assembly3_C  TM=5.623E-01  e=4.636E-03  Homo sapiens